Protein AF-A0A2V5Q0H9-F1 (afdb_monomer_lite)

Radius of gyration: 12.39 Å; chains: 1; bounding box: 27×31×28 Å

Structure (mmCIF, N/CA/C/O backbone):
data_AF-A0A2V5Q0H9-F1
#
_entry.id   AF-A0A2V5Q0H9-F1
#
loop_
_atom_site.group_PDB
_atom_site.id
_atom_site.type_symbol
_atom_site.label_atom_id
_atom_site.label_alt_id
_atom_site.label_comp_id
_atom_site.label_asym_id
_atom_site.label_entity_id
_atom_site.label_seq_id
_atom_site.pdbx_PDB_ins_code
_atom_site.Cartn_x
_atom_site.Cartn_y
_atom_site.Cartn_z
_atom_site.occupancy
_atom_site.B_iso_or_equiv
_atom_site.auth_seq_id
_atom_site.auth_comp_id
_atom_site.auth_asym_id
_atom_site.auth_atom_id
_atom_site.pdbx_PDB_model_num
ATOM 1 N N . ILE A 1 1 ? 3.442 3.023 11.869 1.00 58.22 1 ILE A N 1
ATOM 2 C CA . ILE A 1 1 ? 2.129 2.336 11.843 1.00 58.22 1 ILE A CA 1
ATOM 3 C C . ILE A 1 1 ? 1.463 2.390 13.218 1.00 58.22 1 ILE A C 1
ATOM 5 O O . ILE A 1 1 ? 0.340 2.860 13.293 1.00 58.22 1 ILE A O 1
ATOM 9 N N . ASP A 1 2 ? 2.147 2.036 14.315 1.00 56.06 2 ASP A N 1
ATOM 10 C CA . ASP A 1 2 ? 1.545 2.102 15.667 1.00 56.06 2 ASP A CA 1
ATOM 11 C C . ASP A 1 2 ? 1.109 3.499 16.126 1.00 56.06 2 ASP A C 1
ATOM 13 O O . ASP A 1 2 ? 0.110 3.629 16.822 1.00 56.06 2 ASP A O 1
ATOM 17 N N . SER A 1 3 ? 1.780 4.557 15.671 1.00 64.12 3 SER A N 1
ATOM 18 C CA . SER A 1 3 ? 1.359 5.942 15.936 1.00 64.12 3 SER A CA 1
ATOM 19 C C . SER A 1 3 ? 0.174 6.412 15.074 1.00 64.12 3 SER A C 1
ATOM 21 O O . SER A 1 3 ? -0.258 7.546 15.223 1.00 64.12 3 SER A O 1
ATOM 23 N N . HIS A 1 4 ? -0.319 5.577 14.149 1.00 66.38 4 HIS A N 1
ATOM 24 C CA . HIS 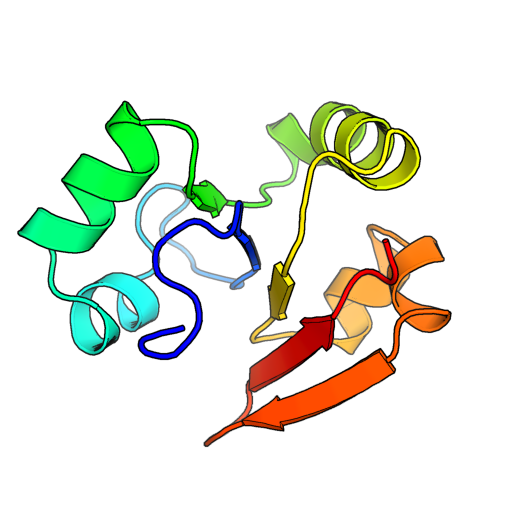A 1 4 ? -1.351 5.918 13.161 1.00 66.38 4 HIS A CA 1
ATOM 25 C C . HIS A 1 4 ? -2.405 4.790 13.042 1.00 66.38 4 HIS A C 1
ATOM 27 O O . HIS A 1 4 ? -2.508 4.137 12.003 1.00 66.38 4 HIS A O 1
ATOM 33 N N . PRO A 1 5 ? -3.187 4.516 14.104 1.00 69.94 5 PRO A N 1
ATOM 34 C CA . PRO A 1 5 ? -4.055 3.332 14.192 1.00 69.94 5 PRO A CA 1
ATOM 35 C C . PRO A 1 5 ? -5.263 3.344 13.240 1.00 69.94 5 PRO A C 1
ATOM 37 O O . PRO A 1 5 ? -5.856 2.296 12.990 1.00 69.94 5 PRO A O 1
ATOM 40 N N . ASN A 1 6 ? -5.628 4.515 12.712 1.00 79.25 6 ASN A N 1
ATOM 41 C CA . ASN A 1 6 ? -6.771 4.690 11.812 1.00 79.25 6 ASN A CA 1
ATOM 42 C C . ASN A 1 6 ? -6.370 4.877 10.345 1.00 79.25 6 ASN A C 1
ATOM 44 O O . ASN A 1 6 ? -7.248 5.064 9.509 1.00 79.25 6 ASN A O 1
ATOM 48 N N . SER A 1 7 ? -5.074 4.838 10.030 1.00 84.81 7 SER A N 1
ATOM 49 C CA . SER A 1 7 ? -4.614 5.035 8.659 1.00 84.81 7 SER A CA 1
ATOM 50 C C . SER A 1 7 ? -4.975 3.857 7.760 1.00 84.81 7 SER A C 1
ATOM 52 O O . SER A 1 7 ? -4.828 2.696 8.144 1.00 84.81 7 SER A O 1
ATOM 54 N N . ARG A 1 8 ? -5.382 4.184 6.536 1.00 90.44 8 ARG A N 1
ATOM 55 C CA . ARG A 1 8 ? -5.507 3.285 5.393 1.00 90.44 8 ARG A CA 1
ATOM 56 C C . ARG A 1 8 ? -4.143 3.160 4.736 1.00 90.44 8 ARG A C 1
ATOM 58 O O . ARG A 1 8 ? -3.553 4.147 4.295 1.00 90.44 8 ARG A O 1
ATOM 65 N N . ILE A 1 9 ? -3.631 1.941 4.721 1.00 89.81 9 ILE A N 1
ATOM 66 C CA . ILE A 1 9 ? -2.264 1.620 4.346 1.00 89.81 9 ILE A CA 1
ATOM 67 C C . ILE A 1 9 ? -2.280 0.839 3.040 1.00 89.81 9 ILE A C 1
ATOM 69 O O . ILE A 1 9 ? -2.878 -0.236 2.958 1.00 89.81 9 ILE A O 1
ATOM 73 N N . LEU A 1 10 ? -1.572 1.357 2.045 1.00 90.50 10 LEU A 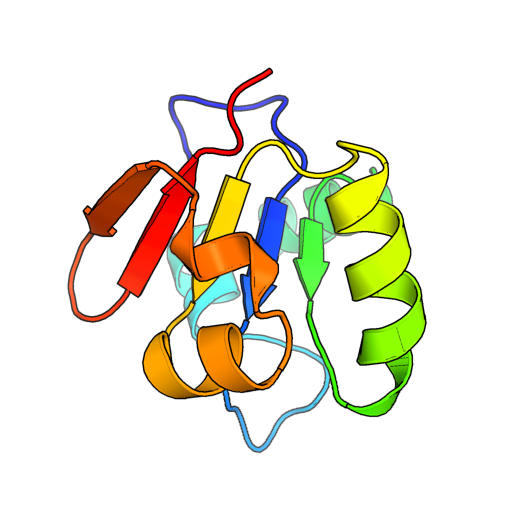N 1
ATOM 74 C CA . LEU A 1 10 ? -1.147 0.577 0.895 1.00 90.50 10 LEU A CA 1
ATOM 75 C C . LEU A 1 10 ? 0.213 -0.042 1.201 1.00 90.50 10 LEU A C 1
ATOM 77 O O . LEU A 1 10 ? 1.147 0.659 1.585 1.00 90.50 10 LEU A O 1
ATOM 81 N N . TYR A 1 11 ? 0.337 -1.346 1.009 1.00 88.44 11 TYR A N 1
ATOM 82 C CA . TYR A 1 11 ? 1.582 -2.063 1.213 1.00 88.44 11 TYR A CA 1
ATOM 83 C C . TYR A 1 11 ? 2.045 -2.736 -0.077 1.00 88.44 11 TYR A C 1
ATOM 85 O O . TYR A 1 11 ? 1.282 -3.447 -0.725 1.00 88.44 11 TYR A O 1
ATOM 93 N N . HIS A 1 12 ? 3.309 -2.538 -0.427 1.00 87.50 12 HIS A N 1
ATOM 94 C CA . HIS A 1 12 ? 3.960 -3.130 -1.585 1.00 87.50 12 HIS A CA 1
ATOM 95 C C . HIS A 1 12 ? 5.213 -3.897 -1.147 1.00 87.50 12 HIS A C 1
ATOM 97 O O . HIS A 1 12 ? 6.167 -3.334 -0.609 1.00 87.50 12 HIS A O 1
ATOM 103 N N . GLU A 1 13 ? 5.225 -5.199 -1.396 1.00 78.56 13 GLU A N 1
ATOM 104 C CA . GLU A 1 13 ? 6.400 -6.050 -1.233 1.00 78.56 13 GLU A CA 1
ATOM 105 C C . GLU A 1 13 ? 6.443 -7.019 -2.407 1.00 78.56 13 GLU A C 1
ATOM 107 O O . GLU A 1 13 ? 5.411 -7.551 -2.815 1.00 78.56 13 GLU A O 1
ATOM 112 N N . PHE A 1 14 ? 7.637 -7.241 -2.953 1.00 65.06 14 PHE A N 1
ATOM 113 C CA . PHE A 1 14 ? 7.836 -8.231 -3.994 1.00 65.06 14 PHE A CA 1
ATOM 114 C C . PHE A 1 14 ? 8.073 -9.570 -3.306 1.00 65.06 14 PHE A C 1
ATOM 116 O O . PHE A 1 14 ? 9.124 -9.806 -2.710 1.00 65.06 14 PHE A O 1
ATOM 123 N N . GLY A 1 15 ? 7.073 -10.443 -3.341 1.00 56.12 15 GLY A N 1
ATOM 124 C CA . GLY A 1 15 ? 7.165 -11.770 -2.755 1.00 56.12 15 GLY A CA 1
ATOM 125 C C . GLY A 1 15 ? 6.662 -12.829 -3.730 1.00 56.12 15 GLY A C 1
ATOM 126 O O . GLY A 1 15 ? 5.646 -12.604 -4.379 1.00 56.12 15 GLY A O 1
ATOM 127 N N . PRO A 1 16 ? 7.278 -14.025 -3.786 1.00 49.75 16 PRO A N 1
ATOM 128 C CA . PRO A 1 16 ? 6.763 -15.171 -4.551 1.00 49.75 16 PRO A CA 1
ATOM 129 C C . PRO A 1 16 ? 5.412 -15.707 -4.027 1.00 49.75 16 PRO A C 1
ATOM 131 O O . PRO A 1 16 ? 4.918 -16.729 -4.496 1.00 49.75 16 PRO A O 1
ATOM 134 N N . PHE A 1 17 ? 4.816 -15.033 -3.041 1.00 48.41 17 PHE A N 1
ATOM 135 C CA . PHE A 1 17 ? 3.599 -15.412 -2.342 1.00 48.41 17 PHE A CA 1
ATOM 136 C C . PHE A 1 17 ? 2.591 -14.260 -2.455 1.00 48.41 17 PHE A C 1
ATOM 138 O O . PHE A 1 17 ? 2.480 -13.436 -1.550 1.00 48.41 17 PHE A O 1
ATOM 145 N N . ASN A 1 18 ? 1.870 -14.213 -3.577 1.00 51.72 18 ASN A N 1
ATOM 146 C CA . ASN A 1 18 ? 0.874 -13.207 -3.998 1.00 51.72 18 ASN A CA 1
ATOM 147 C C . ASN A 1 18 ? -0.270 -12.872 -3.007 1.00 51.72 18 ASN A C 1
ATOM 149 O O . ASN A 1 18 ? -1.231 -12.208 -3.383 1.00 51.72 18 ASN A O 1
ATOM 153 N N . GLU A 1 19 ? -0.229 -13.315 -1.751 1.00 52.97 19 GLU A N 1
ATOM 154 C CA . GLU A 1 19 ? -1.370 -13.221 -0.829 1.00 52.97 19 GLU A CA 1
ATOM 155 C C . GLU A 1 19 ? -0.996 -12.813 0.607 1.00 52.97 19 GLU A C 1
ATOM 157 O O . GLU A 1 19 ? -1.865 -12.353 1.360 1.00 52.97 19 GLU A O 1
ATOM 162 N N . TRP A 1 20 ? 0.283 -12.948 0.993 1.00 56.75 20 TRP A N 1
ATOM 163 C CA . TRP A 1 20 ? 0.753 -12.712 2.360 1.00 56.75 20 TRP A CA 1
ATOM 164 C C . TRP A 1 20 ? 2.167 -12.134 2.360 1.00 56.75 20 TRP A C 1
ATOM 166 O O . TRP A 1 20 ? 3.147 -12.853 2.167 1.00 56.75 20 TRP A O 1
ATOM 176 N N . SER A 1 21 ? 2.287 -10.841 2.665 1.00 64.44 21 SER A N 1
ATOM 177 C CA . SER A 1 21 ? 3.576 -10.285 3.072 1.00 64.44 21 SER A CA 1
ATOM 178 C C . SER A 1 21 ? 3.987 -10.926 4.402 1.00 64.44 21 SER A C 1
ATOM 180 O O . SER A 1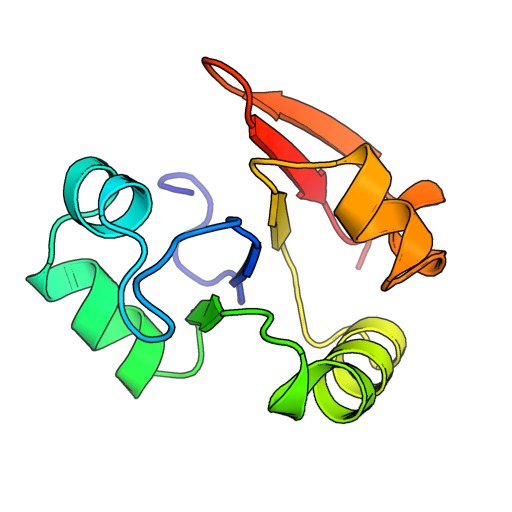 21 ? 3.467 -10.590 5.473 1.00 64.44 21 SER A O 1
ATOM 182 N N . TYR A 1 22 ? 4.909 -11.889 4.341 1.00 64.62 22 TYR A N 1
ATOM 183 C CA . TYR A 1 22 ? 5.490 -12.534 5.522 1.00 64.62 22 TYR A CA 1
ATOM 184 C C . TYR A 1 22 ? 6.074 -11.491 6.487 1.00 64.62 22 TYR A C 1
ATOM 186 O O . TYR A 1 22 ? 5.969 -11.633 7.708 1.00 64.62 22 TYR A O 1
ATOM 194 N N . VAL A 1 23 ? 6.636 -10.405 5.949 1.00 68.94 23 VAL A N 1
ATOM 195 C CA . VAL A 1 23 ? 7.234 -9.335 6.747 1.00 68.94 23 VAL A CA 1
ATOM 196 C C . VAL A 1 23 ? 6.176 -8.494 7.462 1.00 68.94 23 VAL A C 1
ATOM 198 O O . VAL A 1 23 ? 6.322 -8.254 8.661 1.00 68.94 23 VAL A O 1
ATOM 201 N N . VAL A 1 24 ? 5.070 -8.128 6.807 1.00 72.81 24 VAL A N 1
ATOM 202 C CA . VAL A 1 24 ? 3.948 -7.423 7.462 1.00 72.81 24 VAL A CA 1
ATOM 203 C C . VAL A 1 24 ? 3.345 -8.253 8.580 1.00 72.81 24 VAL A C 1
ATOM 205 O O . VAL A 1 24 ? 3.080 -7.728 9.661 1.00 72.81 24 VAL A O 1
ATOM 208 N N . VAL A 1 25 ? 3.171 -9.557 8.357 1.00 72.62 25 VAL A N 1
ATOM 209 C CA . VAL A 1 25 ? 2.656 -10.477 9.379 1.00 72.62 25 VAL A CA 1
ATOM 210 C C . VAL A 1 25 ? 3.606 -10.577 10.570 1.00 72.62 25 VAL A C 1
ATOM 212 O O . VAL A 1 25 ? 3.142 -10.569 11.710 1.00 72.62 25 VAL A O 1
ATOM 215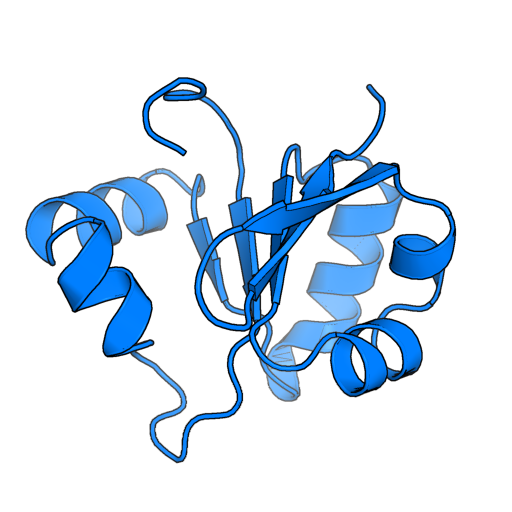 N N . ARG A 1 26 ? 4.924 -10.622 10.341 1.00 72.06 26 ARG A N 1
ATOM 216 C CA . ARG A 1 26 ? 5.929 -10.597 11.418 1.00 72.06 26 ARG A CA 1
ATOM 217 C C . ARG A 1 26 ? 5.950 -9.269 12.171 1.00 72.06 26 ARG A C 1
ATOM 219 O O . ARG A 1 26 ? 6.190 -9.274 13.373 1.00 72.06 26 ARG A O 1
ATOM 226 N N . TRP A 1 27 ? 5.712 -8.157 11.481 1.00 71.81 27 TRP A N 1
ATOM 227 C CA . TRP A 1 27 ? 5.794 -6.824 12.069 1.00 71.81 27 TRP A CA 1
ATOM 228 C C . TRP A 1 27 ? 4.542 -6.449 12.865 1.00 71.81 27 TRP A C 1
ATOM 230 O O . TRP A 1 27 ? 4.641 -6.014 14.008 1.00 71.81 27 TRP A O 1
ATOM 240 N N . LEU A 1 28 ? 3.361 -6.626 12.275 1.00 74.69 28 LEU A N 1
ATOM 241 C CA . LEU A 1 28 ? 2.092 -6.207 12.875 1.00 74.69 28 LEU A CA 1
ATOM 242 C C . LEU A 1 28 ? 1.415 -7.333 13.668 1.00 74.69 28 LEU A C 1
ATOM 244 O O . LEU A 1 28 ? 0.550 -7.064 14.501 1.00 74.69 28 LEU A O 1
ATOM 248 N N . GLY A 1 29 ? 1.808 -8.585 13.423 1.00 81.62 29 GLY A N 1
ATOM 249 C CA . GLY A 1 29 ? 1.157 -9.780 13.947 1.00 81.62 29 GLY A CA 1
ATOM 250 C C . GLY A 1 29 ? -0.031 -10.211 13.083 1.00 81.62 29 GLY A C 1
ATOM 251 O O . GLY A 1 29 ? -0.874 -9.400 12.702 1.00 81.62 29 GLY A O 1
ATOM 252 N N . GLY A 1 30 ? -0.147 -11.515 12.809 1.00 82.19 30 GLY A N 1
ATOM 253 C CA . GLY A 1 30 ? -1.143 -12.058 11.871 1.00 82.19 30 GLY A CA 1
ATOM 254 C C . GLY A 1 30 ? -2.597 -11.674 12.173 1.00 82.19 30 GLY A C 1
ATOM 255 O O . GLY A 1 30 ? -3.313 -11.260 11.267 1.00 82.19 30 GLY A O 1
ATOM 256 N N . LYS A 1 31 ? -3.017 -11.711 13.448 1.00 84.81 31 LYS A N 1
ATOM 257 C CA . LYS A 1 31 ? -4.379 -11.300 13.851 1.00 84.81 31 LYS A CA 1
ATOM 258 C C . LYS A 1 31 ? -4.671 -9.835 13.525 1.00 84.81 31 LYS A C 1
ATOM 260 O O . LYS A 1 31 ? -5.772 -9.507 13.100 1.00 84.81 31 LYS A O 1
ATOM 265 N N . ARG A 1 32 ? -3.686 -8.956 13.719 1.00 84.50 32 ARG A N 1
ATOM 266 C CA . ARG A 1 32 ? -3.833 -7.524 13.443 1.00 84.50 32 ARG A CA 1
ATOM 267 C C . ARG A 1 32 ? -3.871 -7.254 11.946 1.00 84.50 32 ARG A C 1
ATOM 269 O O . ARG A 1 32 ? -4.691 -6.464 11.504 1.00 84.50 32 ARG A O 1
ATOM 276 N N . VAL A 1 33 ? -3.023 -7.933 11.174 1.00 84.38 33 VAL A N 1
ATOM 277 C CA . VAL A 1 33 ? -3.037 -7.850 9.705 1.00 84.38 33 VAL A CA 1
ATOM 278 C C . VAL A 1 33 ? -4.395 -8.267 9.157 1.00 84.38 33 VAL A C 1
ATOM 280 O O . VAL A 1 33 ? -4.951 -7.553 8.332 1.00 84.38 33 VAL A O 1
ATOM 283 N N . GLN A 1 34 ? -4.945 -9.382 9.643 1.00 84.38 34 GLN A N 1
ATOM 284 C CA . GLN A 1 34 ? -6.268 -9.847 9.236 1.00 84.38 34 GLN A CA 1
ATOM 285 C C . GLN A 1 34 ? -7.352 -8.813 9.559 1.00 84.38 34 GLN A C 1
ATOM 287 O O . GLN A 1 34 ? -8.053 -8.385 8.651 1.00 84.38 34 GLN A O 1
ATOM 292 N N . ALA A 1 35 ? -7.412 -8.321 10.800 1.00 88.12 35 ALA A N 1
ATOM 293 C CA . ALA A 1 35 ? -8.383 -7.298 11.189 1.00 88.12 35 ALA A CA 1
ATOM 294 C C . ALA A 1 35 ? -8.275 -6.024 10.331 1.00 88.12 35 ALA A C 1
ATOM 296 O O . ALA A 1 35 ? -9.278 -5.511 9.850 1.00 88.12 35 ALA A O 1
ATOM 297 N N . MET A 1 36 ? -7.057 -5.537 10.065 1.00 87.81 36 MET A N 1
ATOM 298 C CA . MET A 1 36 ? -6.863 -4.353 9.222 1.00 87.81 36 MET A CA 1
ATOM 299 C C . MET A 1 36 ? -7.299 -4.582 7.769 1.00 87.81 36 MET A C 1
ATOM 301 O O . MET A 1 36 ? -7.791 -3.647 7.142 1.00 87.81 36 MET A O 1
ATOM 305 N N . ARG A 1 37 ? -7.131 -5.794 7.224 1.00 86.62 37 ARG A N 1
ATOM 306 C CA . ARG A 1 37 ? -7.640 -6.144 5.887 1.00 86.62 37 ARG A CA 1
ATOM 307 C C . ARG A 1 37 ? -9.164 -6.190 5.869 1.00 86.62 37 ARG A C 1
ATOM 309 O O . ARG A 1 37 ? -9.761 -5.593 4.981 1.00 86.62 37 ARG A O 1
ATOM 316 N N . ASP A 1 38 ? -9.768 -6.861 6.847 1.00 87.94 38 ASP A N 1
ATOM 317 C CA . ASP A 1 38 ? -11.224 -7.009 6.955 1.00 87.94 38 ASP A CA 1
ATOM 318 C C . ASP A 1 38 ? -11.912 -5.644 7.142 1.00 87.94 38 ASP A C 1
ATOM 320 O O . ASP A 1 38 ? -13.000 -5.408 6.624 1.00 87.94 38 ASP A O 1
ATOM 324 N N . GLU A 1 39 ? -11.241 -4.704 7.815 1.00 89.81 39 GLU A N 1
ATOM 325 C CA . GLU A 1 39 ? -11.673 -3.309 7.971 1.00 89.81 39 GLU A CA 1
ATOM 326 C C . GLU A 1 39 ? -11.357 -2.413 6.753 1.00 89.81 39 GLU A C 1
ATOM 328 O O . GLU A 1 39 ? -11.659 -1.219 6.776 1.00 89.81 39 GLU A O 1
ATOM 333 N N . GLY A 1 40 ? -10.706 -2.932 5.706 1.00 87.25 40 GLY A N 1
ATOM 334 C CA . GLY A 1 40 ? -10.280 -2.152 4.534 1.00 87.25 40 GLY A CA 1
ATOM 335 C C . GLY A 1 40 ? -9.143 -1.154 4.802 1.00 87.25 40 GLY A C 1
ATOM 336 O O . GLY A 1 40 ? -8.814 -0.338 3.947 1.00 87.25 40 GLY A O 1
ATOM 337 N N . LYS A 1 41 ? -8.508 -1.210 5.976 1.00 89.38 41 LYS A N 1
ATOM 338 C CA . LYS A 1 41 ? -7.395 -0.335 6.377 1.00 89.38 41 LYS A CA 1
ATOM 339 C C . LYS A 1 41 ? -6.036 -0.795 5.861 1.00 89.38 41 LYS A C 1
ATOM 341 O O . LYS A 1 41 ? -5.070 -0.050 5.981 1.00 89.38 41 LYS A O 1
ATOM 346 N N . LEU A 1 42 ? -5.924 -2.006 5.323 1.00 88.69 42 LEU A N 1
ATOM 347 C CA . LEU A 1 42 ? -4.689 -2.521 4.738 1.00 88.69 42 LEU A CA 1
ATOM 348 C C . LEU A 1 42 ? -4.979 -3.180 3.391 1.00 88.69 42 LEU A C 1
ATOM 350 O O . LEU A 1 42 ? -5.735 -4.149 3.325 1.00 88.69 42 LEU A O 1
ATOM 354 N N . MET A 1 43 ? -4.327 -2.691 2.340 1.00 90.06 43 MET A N 1
ATOM 355 C CA . MET A 1 43 ? -4.349 -3.294 1.008 1.00 90.06 43 MET A CA 1
ATOM 356 C C . MET A 1 43 ? -2.939 -3.632 0.545 1.00 90.06 43 MET A C 1
ATOM 358 O O . MET A 1 43 ? -1.992 -2.902 0.829 1.00 90.06 43 MET A O 1
ATOM 362 N N . PHE A 1 44 ? -2.817 -4.724 -0.204 1.00 87.81 44 PHE A N 1
ATOM 363 C CA . PHE A 1 44 ? -1.572 -5.123 -0.850 1.00 87.81 44 PHE A CA 1
ATOM 364 C C . PHE A 1 44 ? -1.609 -4.725 -2.321 1.00 87.81 44 PHE A C 1
ATOM 366 O O . PHE A 1 44 ? -2.583 -5.035 -3.005 1.00 87.81 44 PHE A O 1
ATOM 373 N N . LEU A 1 45 ? -0.565 -4.053 -2.802 1.00 87.62 45 LEU A N 1
ATOM 374 C CA . LEU A 1 45 ? -0.371 -3.805 -4.227 1.00 87.62 45 LEU A CA 1
ATOM 375 C C . LEU A 1 45 ? 0.068 -5.104 -4.909 1.00 87.62 45 LEU A C 1
ATOM 377 O O . LEU A 1 45 ? 1.064 -5.703 -4.510 1.00 87.62 45 LEU A O 1
ATOM 381 N N . THR A 1 46 ? -0.663 -5.504 -5.944 1.00 84.25 46 THR A N 1
ATOM 382 C CA . THR A 1 46 ? -0.337 -6.617 -6.840 1.00 84.25 46 THR A CA 1
ATOM 383 C C . THR A 1 46 ? -0.414 -6.144 -8.289 1.00 84.25 46 THR A C 1
ATOM 385 O O . THR A 1 46 ? -0.988 -5.091 -8.582 1.00 84.25 46 THR A O 1
ATOM 388 N N . ASP A 1 47 ? 0.129 -6.927 -9.220 1.00 81.62 47 ASP A N 1
ATOM 389 C CA . ASP A 1 47 ? 0.017 -6.608 -10.648 1.00 81.62 47 ASP A CA 1
ATOM 390 C C . ASP A 1 47 ? -1.451 -6.565 -11.109 1.00 81.62 47 ASP A C 1
ATOM 392 O O . ASP A 1 47 ? -1.844 -5.651 -11.837 1.00 81.62 47 ASP A O 1
ATOM 396 N N . ASP A 1 48 ? -2.285 -7.480 -10.604 1.00 84.81 48 ASP A N 1
ATOM 397 C CA . ASP A 1 48 ? -3.704 -7.590 -10.969 1.00 84.81 48 ASP A CA 1
ATOM 398 C C . ASP A 1 48 ? -4.545 -6.399 -10.497 1.00 84.81 48 ASP A C 1
ATOM 400 O O . ASP A 1 48 ? -5.521 -6.019 -11.147 1.00 84.81 48 ASP A O 1
ATOM 404 N N . ASN A 1 49 ? -4.195 -5.799 -9.353 1.00 88.31 49 ASN A N 1
ATOM 405 C CA . ASN A 1 49 ? -4.975 -4.711 -8.764 1.00 88.31 49 ASN A CA 1
ATOM 406 C C . ASN A 1 49 ? -4.371 -3.319 -8.988 1.00 88.31 49 ASN A C 1
ATOM 408 O O . ASN A 1 49 ? -4.994 -2.327 -8.597 1.00 88.31 49 ASN A O 1
ATOM 412 N N . ARG A 1 50 ? -3.217 -3.225 -9.665 1.00 89.75 50 ARG A N 1
ATOM 413 C CA . ARG A 1 50 ? -2.474 -1.977 -9.891 1.00 89.75 50 ARG A CA 1
ATOM 414 C C . ARG A 1 50 ? -3.352 -0.829 -10.380 1.00 89.75 50 ARG A C 1
ATOM 416 O O . ARG A 1 50 ? -3.283 0.259 -9.820 1.00 89.75 50 ARG A O 1
ATOM 423 N N . ALA A 1 51 ? -4.177 -1.054 -11.404 1.00 91.38 51 ALA A N 1
ATOM 424 C CA . ALA A 1 51 ? -5.019 -0.001 -11.981 1.00 91.38 51 ALA A CA 1
ATOM 425 C C . ALA A 1 51 ? -6.049 0.548 -10.975 1.00 91.38 51 ALA A C 1
ATOM 427 O O . ALA A 1 51 ? -6.304 1.750 -10.926 1.00 91.38 51 ALA A O 1
ATOM 428 N N . SER A 1 52 ? -6.612 -0.328 -10.140 1.00 93.06 52 SER A N 1
ATOM 429 C CA .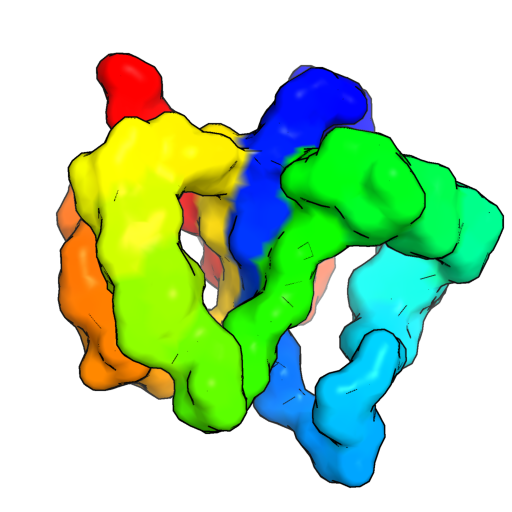 SER A 1 52 ? -7.557 0.057 -9.089 1.00 93.06 52 SER A CA 1
ATOM 430 C C . SER A 1 52 ? -6.856 0.808 -7.958 1.00 93.06 52 SER A C 1
ATOM 432 O O . SER A 1 52 ? -7.373 1.813 -7.477 1.00 93.06 52 SER A O 1
ATOM 434 N N . ILE A 1 53 ? -5.662 0.357 -7.562 1.00 92.56 53 ILE A N 1
ATOM 435 C CA . ILE A 1 53 ? -4.851 1.020 -6.535 1.00 92.56 53 ILE A CA 1
ATOM 436 C C . ILE A 1 53 ? -4.395 2.407 -6.992 1.00 92.56 53 ILE A C 1
ATOM 438 O O . ILE A 1 53 ? -4.494 3.347 -6.211 1.00 92.56 53 ILE A O 1
ATOM 442 N N . ASP A 1 54 ? -3.951 2.558 -8.242 1.00 92.06 54 ASP A N 1
ATOM 443 C CA . ASP A 1 54 ? -3.554 3.853 -8.810 1.00 92.06 54 ASP A CA 1
ATOM 444 C C . ASP A 1 54 ? -4.699 4.870 -8.737 1.00 92.06 54 ASP A C 1
ATOM 446 O O . ASP A 1 54 ? -4.520 6.005 -8.294 1.00 92.06 54 ASP A O 1
ATOM 450 N N . ARG A 1 55 ? -5.916 4.439 -9.085 1.00 93.69 55 ARG A N 1
ATOM 451 C CA . ARG A 1 55 ? -7.111 5.273 -8.950 1.00 93.69 55 ARG A CA 1
ATOM 452 C C . ARG A 1 55 ? -7.386 5.658 -7.493 1.00 93.69 55 ARG A C 1
ATOM 454 O O . ARG A 1 55 ? -7.576 6.837 -7.215 1.00 93.69 55 ARG A O 1
ATOM 461 N N . LEU A 1 56 ? -7.386 4.693 -6.572 1.00 92.38 56 LEU A N 1
ATOM 462 C CA . LEU A 1 56 ? -7.621 4.947 -5.143 1.00 92.38 56 LEU A CA 1
ATOM 463 C C . LEU A 1 56 ? -6.566 5.889 -4.546 1.00 92.38 56 LEU A C 1
ATOM 465 O O . LEU A 1 56 ? -6.889 6.753 -3.733 1.00 92.38 56 LEU A O 1
ATOM 469 N N . LEU A 1 57 ? -5.310 5.752 -4.969 1.00 90.56 57 LEU A N 1
ATOM 470 C CA . LEU A 1 57 ? -4.221 6.627 -4.557 1.00 90.56 57 LEU A CA 1
ATOM 471 C C . LEU A 1 57 ? -4.475 8.075 -4.996 1.00 90.56 57 LEU A C 1
ATOM 473 O O . LEU A 1 57 ? -4.387 8.981 -4.170 1.00 90.56 57 LEU A O 1
ATOM 477 N N . LYS A 1 58 ? -4.868 8.281 -6.258 1.00 89.50 58 LYS A N 1
ATOM 478 C CA . LYS A 1 58 ? -5.227 9.599 -6.812 1.00 89.50 58 LYS A CA 1
ATOM 479 C C . LYS A 1 58 ? -6.457 10.218 -6.155 1.00 89.50 58 LYS A C 1
ATOM 481 O O . LYS A 1 58 ? -6.545 11.435 -6.040 1.00 89.50 58 LYS A O 1
ATOM 486 N N . GLU A 1 59 ? -7.395 9.388 -5.709 1.00 90.69 59 GLU A N 1
ATOM 487 C CA . GLU A 1 59 ? -8.586 9.810 -4.964 1.00 90.69 59 GLU A CA 1
ATOM 488 C C . GLU A 1 59 ? -8.292 10.113 -3.476 1.00 90.69 59 GLU A C 1
ATOM 490 O O . GLU A 1 59 ? -9.207 10.463 -2.733 1.00 90.69 59 GLU A O 1
ATOM 495 N N . GLY A 1 60 ? -7.037 9.995 -3.016 1.00 88.56 60 GLY A N 1
ATOM 496 C CA . GLY A 1 60 ? -6.657 10.270 -1.623 1.00 88.56 60 GLY A CA 1
ATOM 497 C C . GLY A 1 60 ? -7.150 9.206 -0.636 1.00 88.56 60 GLY A C 1
ATOM 498 O O . GLY A 1 60 ? -7.381 9.481 0.545 1.00 88.56 60 GLY A O 1
ATOM 499 N N . TYR A 1 61 ? -7.364 7.975 -1.108 1.00 90.19 61 TYR A N 1
ATOM 500 C CA . TYR A 1 61 ? -7.850 6.886 -0.265 1.00 90.19 61 TYR A CA 1
ATOM 501 C C . TYR A 1 61 ? -6.796 6.385 0.730 1.00 90.19 61 TYR A C 1
ATOM 503 O O . TYR A 1 61 ? -7.148 5.914 1.805 1.00 90.19 61 TYR A O 1
ATOM 511 N N . PHE A 1 62 ? -5.511 6.440 0.391 1.00 90.69 62 PHE A N 1
ATOM 512 C CA . PHE A 1 62 ? -4.454 5.961 1.281 1.00 90.69 62 PHE A CA 1
ATOM 513 C C . PHE A 1 62 ? -3.867 7.113 2.079 1.00 90.69 62 PHE A C 1
ATOM 515 O O . PHE A 1 62 ? -3.573 8.165 1.526 1.00 90.69 62 PHE A O 1
ATOM 522 N N . ASP A 1 63 ? -3.652 6.882 3.369 1.00 89.12 63 ASP A N 1
ATOM 523 C CA . ASP A 1 63 ? -2.974 7.837 4.246 1.00 89.12 63 ASP A CA 1
ATOM 524 C C . ASP A 1 63 ? -1.465 7.524 4.302 1.00 89.12 63 ASP A C 1
ATOM 526 O O . ASP A 1 63 ? -0.625 8.403 4.507 1.00 89.12 63 ASP A O 1
ATOM 530 N N . ILE A 1 64 ? -1.108 6.245 4.113 1.00 88.44 64 ILE A N 1
ATOM 531 C CA . ILE A 1 64 ? 0.269 5.749 4.151 1.00 88.44 64 ILE A CA 1
ATOM 532 C C . ILE A 1 64 ? 0.489 4.754 3.009 1.00 88.44 64 ILE A C 1
ATOM 534 O O . ILE A 1 64 ? -0.297 3.824 2.834 1.00 88.44 64 ILE A O 1
ATOM 538 N N . VAL A 1 65 ? 1.604 4.891 2.293 1.00 89.38 65 VAL A N 1
ATOM 539 C CA . VAL A 1 65 ? 2.116 3.857 1.384 1.00 89.38 65 VAL A CA 1
ATOM 540 C C . VAL A 1 65 ? 3.421 3.311 1.947 1.00 89.38 65 VAL A C 1
ATOM 542 O O . VAL A 1 65 ? 4.277 4.066 2.399 1.00 89.38 65 VAL A O 1
ATOM 545 N N . VAL A 1 66 ? 3.595 1.997 1.944 1.00 87.31 66 VAL A N 1
ATOM 546 C CA . VAL A 1 66 ? 4.808 1.332 2.429 1.00 87.31 66 VAL A CA 1
ATOM 547 C C . VAL A 1 66 ? 5.338 0.430 1.329 1.00 87.31 66 VAL A C 1
ATOM 549 O O . VAL A 1 66 ? 4.582 -0.371 0.789 1.00 87.31 66 VAL A O 1
ATOM 552 N N . SER A 1 67 ? 6.629 0.534 1.013 1.00 86.19 67 SER A N 1
ATOM 553 C CA . SER A 1 67 ? 7.262 -0.307 -0.005 1.00 86.19 67 SER A CA 1
ATOM 554 C C . SER A 1 67 ? 8.595 -0.885 0.449 1.00 86.19 67 SER A C 1
ATOM 556 O O . SER A 1 67 ? 9.444 -0.140 0.941 1.00 86.19 67 SER A O 1
ATOM 558 N N . ALA A 1 68 ? 8.786 -2.191 0.233 1.00 82.38 68 ALA A N 1
ATOM 559 C CA . ALA A 1 68 ? 10.098 -2.853 0.295 1.00 82.38 68 ALA A CA 1
ATOM 560 C C . ALA A 1 68 ? 10.950 -2.606 -0.968 1.00 82.38 68 ALA A C 1
ATOM 562 O O . ALA A 1 68 ? 12.165 -2.776 -0.944 1.00 82.38 68 ALA A O 1
ATOM 563 N N . HIS A 1 69 ? 10.310 -2.212 -2.075 1.00 83.50 69 HIS A N 1
ATOM 564 C CA . HIS A 1 69 ? 10.936 -1.974 -3.380 1.00 83.50 69 HIS A CA 1
ATOM 565 C C . HIS A 1 69 ? 10.493 -0.604 -3.911 1.00 83.50 69 HIS A C 1
ATOM 567 O O . HIS A 1 69 ? 9.587 -0.521 -4.745 1.00 83.50 69 HIS A O 1
ATOM 573 N N . PRO A 1 70 ? 11.039 0.497 -3.365 1.00 84.25 70 PRO A N 1
ATOM 574 C CA . PRO A 1 70 ? 10.575 1.849 -3.672 1.00 84.25 70 PRO A CA 1
ATOM 575 C C . PRO A 1 70 ? 10.719 2.219 -5.150 1.00 84.25 70 PRO A C 1
ATOM 577 O O . PRO A 1 70 ? 9.770 2.738 -5.721 1.00 84.25 70 PRO A O 1
ATOM 580 N N . ASP A 1 71 ? 11.834 1.871 -5.794 1.00 85.75 71 ASP A N 1
ATOM 581 C CA . ASP A 1 71 ? 12.062 2.201 -7.209 1.00 85.75 71 ASP A CA 1
ATOM 582 C C . ASP A 1 71 ? 11.029 1.526 -8.128 1.00 85.75 71 ASP A C 1
ATOM 584 O O . ASP A 1 71 ? 10.534 2.118 -9.086 1.00 85.75 71 ASP A O 1
ATOM 588 N N . GLN A 1 72 ? 10.649 0.286 -7.805 1.00 85.44 72 GLN A N 1
ATOM 589 C CA . GLN A 1 72 ? 9.599 -0.434 -8.524 1.00 85.44 72 GLN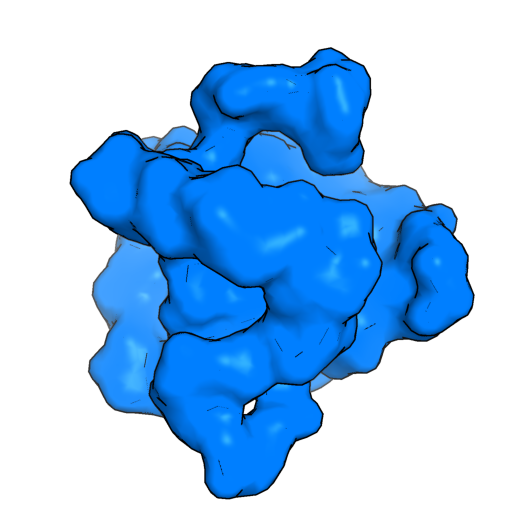 A CA 1
ATOM 590 C C . GLN A 1 72 ? 8.221 0.173 -8.252 1.00 85.44 72 GLN A C 1
ATOM 592 O O . GLN A 1 72 ? 7.450 0.362 -9.190 1.00 85.44 72 GLN A O 1
ATOM 597 N N . LEU A 1 73 ? 7.919 0.496 -6.989 1.00 88.12 73 LEU A N 1
ATOM 598 C CA . LEU A 1 73 ? 6.676 1.179 -6.632 1.00 88.12 73 LEU A CA 1
ATOM 599 C C . LEU A 1 73 ? 6.537 2.479 -7.429 1.00 88.12 73 LEU A C 1
ATOM 601 O O . LEU A 1 73 ? 5.488 2.711 -8.011 1.00 88.12 73 LEU A O 1
ATOM 605 N N . GLU A 1 74 ? 7.593 3.284 -7.498 1.00 88.81 74 GLU A N 1
ATOM 606 C CA . GLU A 1 74 ? 7.605 4.568 -8.204 1.00 88.81 74 GLU A CA 1
ATOM 607 C C . GLU A 1 74 ? 7.458 4.396 -9.725 1.00 88.81 74 GLU A C 1
ATOM 609 O O . GLU A 1 74 ? 6.847 5.232 -10.385 1.00 88.81 74 GLU A O 1
ATOM 614 N N . ALA A 1 75 ? 7.924 3.283 -10.298 1.00 86.75 75 ALA A N 1
ATOM 615 C CA . ALA A 1 75 ? 7.640 2.943 -11.693 1.00 86.75 75 ALA A CA 1
ATOM 616 C C . ALA A 1 75 ? 6.183 2.481 -11.911 1.00 86.75 75 ALA A C 1
ATOM 618 O O . ALA A 1 75 ? 5.587 2.737 -12.963 1.00 86.75 75 ALA A O 1
ATOM 619 N N . MET A 1 76 ? 5.593 1.781 -10.936 1.00 86.56 76 MET A N 1
ATOM 620 C CA . MET A 1 76 ? 4.222 1.269 -11.017 1.00 86.56 76 MET A CA 1
ATOM 621 C C . MET A 1 76 ? 3.171 2.350 -10.739 1.00 86.56 76 MET A C 1
ATOM 623 O O . MET A 1 76 ? 2.149 2.383 -11.432 1.00 86.56 76 MET A O 1
ATOM 627 N N . LEU A 1 77 ? 3.429 3.212 -9.756 1.00 89.31 77 LEU A N 1
ATOM 628 C CA . LEU A 1 77 ? 2.562 4.263 -9.226 1.00 89.31 77 LEU A CA 1
ATOM 629 C C . LEU A 1 77 ? 3.349 5.591 -9.152 1.00 89.31 77 LEU A C 1
ATOM 631 O O . LEU A 1 77 ? 3.780 5.991 -8.074 1.00 89.31 77 LEU A O 1
ATOM 635 N N . PRO A 1 78 ? 3.550 6.298 -10.279 1.00 86.12 78 PRO A N 1
ATOM 636 C CA . PRO A 1 78 ? 4.459 7.452 -10.359 1.00 86.12 78 PRO A CA 1
ATOM 637 C C . PRO A 1 78 ? 4.158 8.594 -9.383 1.00 86.12 78 PRO A C 1
ATOM 639 O O . PRO A 1 78 ? 5.072 9.290 -8.939 1.00 86.12 78 PRO A O 1
ATOM 642 N N . ASP A 1 79 ? 2.894 8.763 -8.995 1.00 85.94 79 ASP A N 1
ATOM 643 C CA . ASP A 1 79 ? 2.470 9.814 -8.067 1.00 85.94 79 ASP A CA 1
ATOM 644 C C . ASP A 1 79 ? 3.084 9.649 -6.663 1.00 85.94 79 ASP A C 1
ATOM 646 O O . ASP A 1 79 ? 3.169 10.618 -5.905 1.00 85.94 79 ASP A O 1
ATOM 650 N N . THR A 1 80 ? 3.600 8.460 -6.314 1.00 83.94 80 THR A N 1
ATOM 651 C CA . THR A 1 80 ? 4.298 8.246 -5.036 1.00 83.94 80 THR A CA 1
ATOM 652 C C . THR A 1 80 ? 5.608 9.024 -4.932 1.00 83.94 80 THR A C 1
ATOM 654 O O . THR A 1 80 ? 6.060 9.303 -3.823 1.00 83.94 80 THR A O 1
ATOM 657 N N . VAL A 1 81 ? 6.212 9.427 -6.056 1.00 81.75 81 VAL A N 1
ATOM 658 C CA . VAL A 1 81 ? 7.449 10.231 -6.079 1.00 81.75 81 VAL A CA 1
ATOM 659 C C . VAL A 1 81 ? 7.240 11.612 -5.444 1.00 81.75 81 VAL A C 1
ATOM 661 O O . VAL A 1 81 ? 8.161 12.163 -4.845 1.00 81.75 81 VAL A O 1
ATOM 664 N N . ALA A 1 82 ? 6.028 12.167 -5.537 1.00 79.69 82 ALA A N 1
ATOM 665 C CA . ALA A 1 82 ? 5.694 13.482 -4.991 1.00 79.69 82 ALA A CA 1
ATOM 666 C C . ALA A 1 82 ? 5.344 13.461 -3.487 1.00 79.69 82 ALA A C 1
ATOM 668 O O . ALA A 1 82 ? 5.145 14.520 -2.885 1.00 79.69 82 ALA A O 1
ATOM 669 N N . MET A 1 83 ? 5.248 12.278 -2.872 1.00 84.50 83 MET A N 1
ATOM 670 C CA . MET A 1 83 ? 4.848 12.117 -1.472 1.00 84.50 83 MET A CA 1
ATOM 671 C C . MET A 1 83 ? 6.026 12.314 -0.517 1.00 84.50 83 MET A C 1
ATOM 673 O O . MET A 1 83 ? 7.171 11.983 -0.828 1.00 84.50 83 MET A O 1
ATOM 677 N N . GLU A 1 84 ? 5.745 12.812 0.691 1.00 82.81 84 GLU A N 1
ATOM 678 C CA . GLU A 1 84 ? 6.776 12.902 1.726 1.00 82.81 84 GLU A CA 1
ATOM 679 C C . GLU A 1 84 ? 7.163 11.488 2.161 1.00 82.81 84 GLU A C 1
ATOM 681 O O . GLU A 1 84 ? 6.330 10.746 2.674 1.00 82.81 84 GLU A O 1
ATOM 686 N N . ALA A 1 85 ? 8.427 11.112 1.982 1.00 80.06 85 ALA A N 1
ATOM 687 C CA . ALA A 1 85 ? 8.893 9.773 2.301 1.00 80.06 85 ALA A CA 1
ATOM 688 C C . ALA A 1 85 ? 9.921 9.769 3.433 1.00 80.06 85 ALA A C 1
ATOM 690 O O . ALA A 1 85 ? 10.833 10.595 3.478 1.00 80.06 85 ALA A O 1
ATOM 691 N N . LYS A 1 86 ? 9.812 8.782 4.321 1.00 81.81 86 LYS A N 1
ATOM 692 C CA . LYS A 1 86 ? 10.804 8.474 5.353 1.00 81.81 86 LYS A CA 1
ATOM 693 C C . LYS A 1 86 ? 11.269 7.037 5.177 1.00 81.81 86 LYS A C 1
ATOM 695 O O . LYS A 1 86 ? 10.461 6.129 4.988 1.00 81.81 86 LYS A O 1
ATOM 700 N N . VAL A 1 87 ? 12.578 6.823 5.255 1.00 70.25 87 VAL A N 1
ATOM 701 C CA . VAL A 1 87 ? 13.136 5.469 5.325 1.00 70.25 87 VAL A CA 1
ATOM 702 C C . VAL A 1 87 ? 12.917 4.955 6.746 1.00 70.25 87 VAL A C 1
ATOM 704 O O . VAL A 1 87 ? 13.324 5.605 7.709 1.00 70.25 87 VAL A O 1
ATOM 707 N N . SER A 1 88 ? 12.240 3.817 6.886 1.00 61.94 88 SER A N 1
ATOM 708 C CA . SER A 1 88 ? 11.916 3.200 8.177 1.00 61.94 88 SER A CA 1
ATOM 709 C C . SER A 1 88 ? 12.294 1.708 8.153 1.00 61.94 88 SER A C 1
ATOM 711 O O . SER A 1 88 ? 12.185 1.078 7.104 1.00 61.94 88 SER A O 1
ATOM 713 N N . PRO A 1 89 ? 12.853 1.134 9.233 1.00 59.19 89 PRO A N 1
ATOM 714 C CA . PRO A 1 89 ? 13.974 0.203 9.073 1.00 59.19 89 PRO A CA 1
ATOM 715 C C . PRO A 1 89 ? 13.635 -1.301 9.077 1.00 59.19 89 PRO A C 1
ATOM 717 O O . PRO A 1 89 ? 12.660 -1.703 9.709 1.00 59.19 89 PRO A O 1
ATOM 720 N N . PRO A 1 90 ? 14.544 -2.143 8.534 1.00 56.97 90 PRO A N 1
ATOM 721 C CA . PRO A 1 90 ? 15.538 -1.820 7.514 1.00 56.97 90 PRO A CA 1
ATOM 722 C C . PRO A 1 90 ? 14.934 -2.090 6.121 1.00 56.97 90 PRO A C 1
ATOM 724 O O . PRO A 1 90 ? 14.267 -3.103 5.928 1.00 56.97 90 PRO A O 1
ATOM 727 N N . TRP A 1 91 ? 15.182 -1.187 5.162 1.00 65.44 91 TRP A N 1
ATOM 728 C CA . TRP A 1 91 ? 14.839 -1.296 3.724 1.00 65.44 91 TRP A CA 1
ATOM 729 C C . TRP A 1 91 ? 13.434 -0.878 3.265 1.00 65.44 91 TRP A C 1
ATOM 731 O O . TRP A 1 91 ? 13.168 -0.922 2.068 1.00 65.44 91 TRP A O 1
ATOM 741 N N . TYR A 1 92 ? 12.565 -0.392 4.155 1.00 73.81 92 TYR A N 1
ATOM 742 C CA . TYR A 1 92 ? 11.250 0.116 3.754 1.00 73.81 92 TYR A CA 1
ATOM 743 C C . TYR A 1 92 ? 11.256 1.629 3.533 1.00 73.81 92 TYR A C 1
ATOM 745 O O . TYR A 1 92 ? 11.771 2.395 4.354 1.00 73.81 92 TYR A O 1
ATOM 753 N N . LYS A 1 93 ? 10.613 2.073 2.450 1.00 80.19 93 LYS A N 1
ATOM 754 C CA . LYS A 1 93 ? 10.245 3.478 2.250 1.00 80.19 93 LYS A CA 1
ATOM 755 C C . LYS A 1 93 ? 8.773 3.650 2.613 1.00 80.19 93 LYS A C 1
ATOM 757 O O . LYS A 1 93 ? 7.910 2.941 2.097 1.00 80.19 93 LYS A O 1
ATOM 762 N N . VAL A 1 94 ? 8.511 4.554 3.552 1.00 80.31 94 VAL A N 1
ATOM 763 C CA . VAL A 1 94 ? 7.170 4.902 4.024 1.00 80.31 94 VAL A CA 1
ATOM 764 C C . VAL A 1 94 ? 6.832 6.278 3.479 1.00 80.31 94 VAL A C 1
ATOM 766 O O . VAL A 1 94 ? 7.497 7.251 3.826 1.00 80.31 94 VAL A O 1
ATOM 769 N N . TYR A 1 95 ? 5.817 6.351 2.633 1.00 83.56 95 TYR A N 1
ATOM 770 C CA . TYR A 1 95 ? 5.311 7.571 2.029 1.00 83.56 95 TYR A CA 1
ATOM 771 C C . TYR A 1 95 ? 4.072 8.019 2.804 1.00 83.56 95 TYR A C 1
ATOM 773 O O . TYR A 1 95 ? 3.137 7.243 3.009 1.00 83.56 95 TYR A O 1
ATOM 781 N N . HIS A 1 96 ? 4.073 9.268 3.243 1.00 80.00 96 HIS A N 1
ATOM 782 C CA . HIS A 1 96 ? 2.933 9.934 3.843 1.00 80.00 96 HIS A CA 1
ATOM 783 C C . HIS A 1 96 ? 2.207 10.701 2.744 1.00 80.00 96 HIS A C 1
ATOM 785 O O . HIS A 1 96 ? 2.761 11.627 2.140 1.00 80.00 96 HIS A O 1
ATOM 791 N N . VAL A 1 97 ? 0.969 10.296 2.475 1.00 73.19 97 VAL A N 1
ATOM 792 C CA . VAL A 1 97 ? 0.106 11.015 1.544 1.00 73.19 97 VAL A CA 1
ATOM 793 C C . VAL A 1 97 ? -0.338 12.282 2.270 1.00 73.19 97 VAL A C 1
ATOM 795 O O . VAL A 1 97 ? -0.926 12.206 3.349 1.00 73.19 97 VAL A O 1
ATOM 798 N N . LYS A 1 98 ? 0.026 13.460 1.747 1.00 60.72 98 LYS A N 1
ATOM 799 C CA . LYS A 1 98 ? -0.480 14.724 2.296 1.00 60.72 98 LYS A CA 1
ATOM 800 C C . LYS A 1 98 ? -1.999 14.732 2.131 1.00 60.72 98 LYS A C 1
ATOM 802 O O . LYS A 1 98 ? -2.475 14.543 1.014 1.00 60.72 98 LYS A O 1
ATOM 807 N N . GLY A 1 99 ? -2.708 14.907 3.246 1.00 51.34 99 GLY A N 1
ATOM 808 C CA . GLY A 1 99 ? -4.146 15.184 3.253 1.00 51.34 99 GLY A CA 1
ATOM 809 C C . GLY A 1 99 ? -4.468 16.561 2.696 1.00 51.34 99 GLY A C 1
ATOM 810 O O . GLY A 1 99 ? -3.572 17.439 2.736 1.00 51.34 99 GLY A O 1
#

pLDDT: mean 79.68, std 11.92, range [48.41, 93.69]

Secondary structure (DSSP, 8-state):
-TT-TT--EEEE---S-TT--HHHHHHH-HHHHHHHHHTT-EEE--TTTHHHHHHHHHTT--SEEEESSHHHHHHHSGGGGGSEEEEETTTEEEEE---

Sequence (99 aa):
IDSHPNSRILYHEFGPFNEWSYVVVRWLGGKRVQAMRDEGKLMFLTDDNRASIDRLLKEGYFDIVVSAHPDQLEAMLPDTVAMEAKVSPPWYKVYHVKG

Foldseek 3Di:
DVVCLQFQEEEEEDDPDQPDDPVCCVVQNVVRQVVCVVVNSYDYDDPVCLVVVLVCVVVVVGQKYKYLCVVVCCVSNVVQVVFDWDCDPDRMIMGGDDD